Protein AF-A0A0G1AIN9-F1 (afdb_monomer)

Nearest PDB structures (foldseek):
  3n71-assembly1_A  TM=4.312E-01  e=1.230E+00  Mus musculus
  9hmf-assembly1_L  TM=3.697E-01  e=3.211E+00  Campylobacter jejuni
  8bbe-assembly1_D  TM=5.389E-01  e=8.382E+00  Homo sapiens
  6een-assembly1_A  TM=4.030E-01  e=7.969E+00  Zea mays

Mean predicted aligned error: 6.77 Å

Solvent-accessible surface area (backbone atoms only — not comparable to full-atom values): 8042 Å² total; per-residue (Å²): 110,70,68,62,52,49,48,63,68,16,27,82,60,46,79,91,82,65,72,64,91,80,55,69,85,87,62,82,75,52,76,70,51,47,53,38,48,50,50,51,50,51,40,52,74,71,48,56,57,55,66,80,58,78,56,66,73,57,45,53,54,50,41,56,51,29,51,47,41,28,68,69,74,41,68,72,38,28,69,44,24,35,53,36,11,52,41,29,42,78,71,65,40,56,67,60,12,52,53,26,40,52,49,15,54,57,30,35,76,66,20,38,43,51,44,56,53,34,61,74,68,49,47,69,60,62,77,44,57,82,48,48,78,67,72,46,58,68,76,73,78,115

pLDDT: mean 84.08, std 13.86, range [37.66, 97.69]

Radius of gyration: 15.36 Å; Cα contacts (8 Å, |Δi|>4): 137; chains: 1; bounding box: 37×26×42 Å

Structure (mmCIF, N/CA/C/O backbone):
data_AF-A0A0G1AIN9-F1
#
_entry.id   AF-A0A0G1AIN9-F1
#
loop_
_atom_site.group_PDB
_atom_site.id
_atom_site.type_symbol
_atom_site.label_atom_id
_atom_site.label_alt_id
_atom_site.label_comp_id
_atom_site.label_asym_id
_atom_site.label_entity_id
_atom_site.label_seq_id
_atom_site.pdbx_PDB_ins_code
_atom_site.Cartn_x
_atom_site.Cartn_y
_atom_site.Cartn_z
_atom_site.occupancy
_atom_site.B_iso_or_equiv
_atom_site.auth_seq_id
_atom_site.auth_comp_id
_atom_site.auth_asym_id
_atom_site.auth_atom_id
_atom_site.pdbx_PDB_model_num
ATOM 1 N N . GLU A 1 1 ? 16.529 -9.498 -1.399 1.00 59.66 1 GLU A N 1
ATOM 2 C CA . GLU A 1 1 ? 17.774 -8.840 -1.842 1.00 59.66 1 GLU A CA 1
ATOM 3 C C . GLU A 1 1 ? 17.631 -8.095 -3.164 1.00 59.66 1 GLU A C 1
ATOM 5 O O . GLU A 1 1 ? 17.769 -6.884 -3.140 1.00 59.66 1 GLU A O 1
ATOM 10 N N . LYS A 1 2 ? 17.259 -8.744 -4.280 1.00 68.62 2 LYS A N 1
ATOM 11 C CA . LYS A 1 2 ? 17.123 -8.079 -5.597 1.00 68.62 2 LYS A CA 1
ATOM 12 C C . LYS A 1 2 ? 16.183 -6.862 -5.622 1.00 68.62 2 LYS A C 1
ATOM 14 O O . LYS A 1 2 ? 16.613 -5.795 -6.030 1.00 68.62 2 LYS A O 1
ATOM 19 N N . GLN A 1 3 ? 14.962 -6.983 -5.093 1.00 71.19 3 GLN A N 1
ATOM 20 C CA . GLN A 1 3 ? 14.004 -5.865 -5.039 1.00 71.19 3 GLN A CA 1
ATOM 21 C C . GLN A 1 3 ? 14.541 -4.657 -4.254 1.00 71.19 3 GLN A C 1
ATOM 23 O O . GLN A 1 3 ? 14.403 -3.522 -4.687 1.00 71.19 3 GLN A O 1
ATOM 28 N N . ARG A 1 4 ? 15.212 -4.905 -3.121 1.00 75.88 4 ARG A N 1
ATOM 29 C CA . ARG A 1 4 ? 15.825 -3.848 -2.302 1.00 75.88 4 ARG A CA 1
ATOM 30 C C . ARG A 1 4 ? 16.955 -3.137 -3.055 1.00 75.88 4 ARG A C 1
ATOM 32 O O . ARG A 1 4 ? 17.110 -1.931 -2.914 1.00 75.88 4 ARG A O 1
ATOM 39 N N . LEU A 1 5 ? 17.741 -3.879 -3.839 1.00 78.00 5 LEU A N 1
ATOM 40 C CA . LEU A 1 5 ? 18.798 -3.312 -4.681 1.00 78.00 5 LEU A CA 1
ATOM 41 C C . LEU A 1 5 ? 18.213 -2.475 -5.826 1.00 78.00 5 LEU A C 1
ATOM 43 O O . LEU A 1 5 ? 18.705 -1.379 -6.069 1.00 78.00 5 LEU A O 1
ATOM 47 N N . ARG A 1 6 ? 17.142 -2.953 -6.474 1.00 79.12 6 ARG A N 1
ATOM 48 C CA . ARG A 1 6 ? 16.417 -2.208 -7.515 1.00 79.12 6 ARG A CA 1
ATOM 49 C C . ARG A 1 6 ? 15.851 -0.899 -6.968 1.00 79.12 6 ARG A C 1
ATOM 51 O O . ARG A 1 6 ? 16.176 0.161 -7.482 1.00 79.12 6 ARG A O 1
ATOM 58 N N . GLU A 1 7 ? 15.122 -0.958 -5.854 1.00 80.88 7 GLU A N 1
ATOM 59 C CA . GLU A 1 7 ? 14.577 0.228 -5.180 1.00 80.88 7 GLU A CA 1
ATOM 60 C C . GLU A 1 7 ? 15.668 1.249 -4.814 1.00 80.88 7 GLU A C 1
ATOM 62 O O . GLU A 1 7 ? 15.470 2.452 -4.982 1.00 80.88 7 GLU A O 1
ATOM 67 N N . ALA A 1 8 ? 16.827 0.783 -4.334 1.00 79.81 8 ALA A N 1
ATOM 68 C CA . ALA A 1 8 ? 17.953 1.656 -4.010 1.00 79.81 8 ALA A CA 1
ATOM 69 C C . ALA A 1 8 ? 18.572 2.307 -5.260 1.00 79.81 8 ALA A C 1
ATOM 71 O O . ALA A 1 8 ? 18.901 3.493 -5.228 1.00 79.81 8 ALA A O 1
ATOM 72 N N . ASN A 1 9 ? 18.711 1.558 -6.356 1.00 81.00 9 ASN A N 1
ATOM 73 C CA . ASN A 1 9 ? 19.257 2.064 -7.618 1.00 81.00 9 ASN A CA 1
ATOM 74 C C . ASN A 1 9 ? 18.304 3.061 -8.296 1.00 81.00 9 ASN A C 1
ATOM 76 O O . ASN A 1 9 ? 18.746 4.083 -8.816 1.00 81.00 9 ASN A O 1
ATOM 80 N N . GLU A 1 10 ? 17.000 2.800 -8.222 1.00 84.56 10 GLU A N 1
ATOM 81 C CA . GLU A 1 10 ? 15.940 3.599 -8.846 1.00 8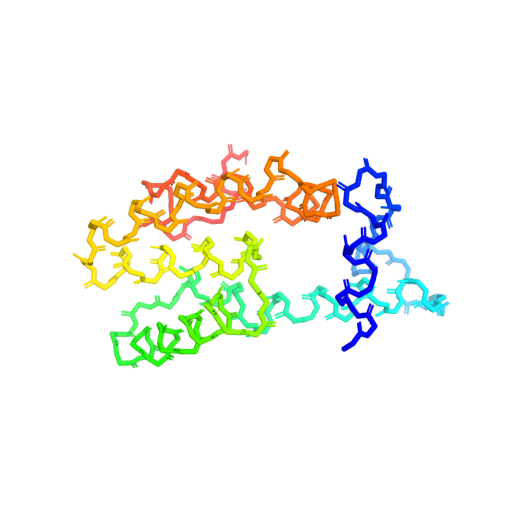4.56 10 GLU A CA 1
ATOM 82 C C . GLU A 1 10 ? 15.377 4.700 -7.933 1.00 84.56 10 GLU A C 1
ATOM 84 O O . GLU A 1 10 ? 14.338 5.310 -8.203 1.00 84.56 10 GLU A O 1
ATOM 89 N N . GLN A 1 11 ? 16.046 4.985 -6.815 1.00 80.75 11 GLN A N 1
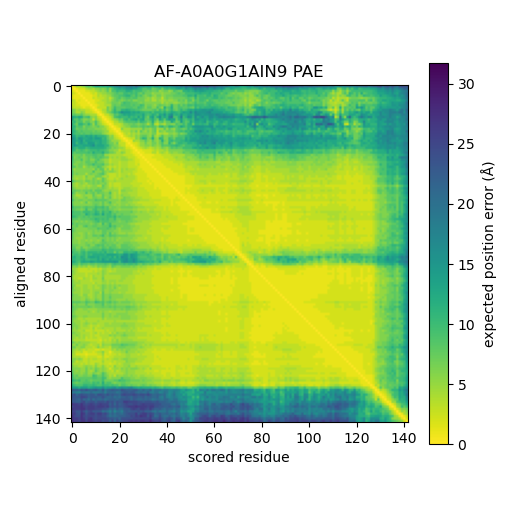ATOM 90 C CA . GLN A 1 11 ? 15.540 5.950 -5.845 1.00 80.75 11 GLN A CA 1
ATOM 91 C C . GLN A 1 11 ? 15.405 7.365 -6.439 1.00 80.75 11 GLN A C 1
ATOM 93 O O . GLN A 1 11 ? 14.472 8.088 -6.083 1.00 80.75 11 GLN A O 1
ATOM 98 N N 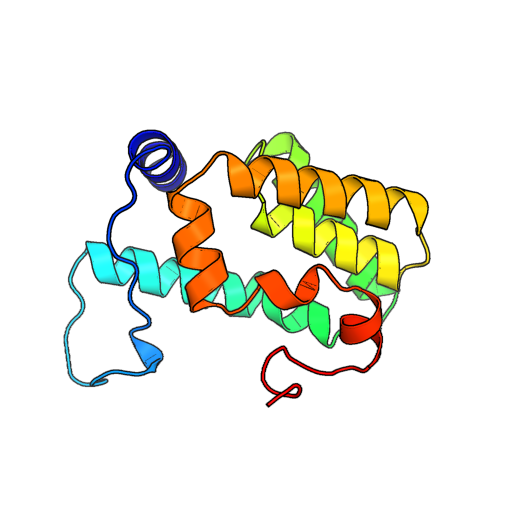. GLN A 1 12 ? 16.326 7.757 -7.328 1.00 67.38 12 GLN A N 1
ATOM 99 C CA . GLN A 1 12 ? 16.359 9.086 -7.959 1.00 67.38 12 GLN A CA 1
ATOM 100 C C . GLN A 1 12 ? 15.875 9.079 -9.412 1.00 67.38 12 GLN A C 1
ATOM 102 O O . GLN A 1 12 ? 15.196 10.018 -9.815 1.00 67.38 12 GLN A O 1
ATOM 107 N N . ASN A 1 13 ? 16.201 8.030 -10.171 1.00 72.94 13 ASN A N 1
ATOM 108 C CA . ASN A 1 13 ? 15.790 7.846 -11.560 1.00 72.94 13 ASN A CA 1
ATOM 109 C C . ASN A 1 13 ? 15.194 6.450 -11.678 1.00 72.94 13 ASN A C 1
ATOM 111 O O . ASN A 1 13 ? 15.930 5.477 -11.554 1.00 72.94 13 ASN A O 1
ATOM 115 N N . ALA A 1 14 ? 13.881 6.372 -11.843 1.00 75.88 14 ALA A N 1
ATOM 116 C CA . ALA A 1 14 ? 13.186 5.102 -11.950 1.00 75.88 14 ALA A CA 1
ATOM 117 C C . ALA A 1 14 ? 12.997 4.703 -13.407 1.00 75.88 14 ALA A C 1
ATOM 119 O O . ALA A 1 14 ? 12.804 5.569 -14.267 1.00 75.88 14 ALA A O 1
ATOM 120 N N . ASP A 1 15 ? 13.047 3.399 -13.640 1.00 75.94 15 ASP A N 1
ATOM 121 C CA . ASP A 1 15 ? 12.748 2.824 -14.941 1.00 75.94 15 ASP A CA 1
ATOM 122 C C . ASP A 1 15 ? 11.231 2.838 -15.183 1.00 75.94 15 ASP A C 1
ATOM 124 O O . ASP A 1 15 ? 10.425 3.104 -14.281 1.00 75.94 15 ASP A O 1
ATOM 128 N N . GLU A 1 16 ? 10.834 2.590 -16.430 1.00 79.00 16 GLU A N 1
ATOM 129 C CA . GLU A 1 16 ? 9.423 2.447 -16.780 1.00 79.00 16 GLU A CA 1
ATOM 130 C C . GLU A 1 16 ? 8.806 1.249 -16.038 1.00 79.00 16 GLU A C 1
ATOM 132 O O . GLU A 1 16 ? 9.477 0.258 -15.758 1.00 79.00 16 GLU A O 1
ATOM 137 N N . PHE A 1 17 ? 7.528 1.369 -15.679 1.00 74.88 17 PHE A N 1
ATOM 138 C CA . PHE A 1 17 ? 6.751 0.301 -15.056 1.00 74.88 17 PHE A CA 1
ATOM 139 C C . PHE A 1 17 ? 5.526 0.051 -15.929 1.00 74.88 17 PHE A C 1
ATOM 141 O O . PHE A 1 17 ? 4.822 1.006 -16.261 1.00 74.88 17 PHE A O 1
ATOM 148 N N . VAL A 1 18 ? 5.268 -1.198 -16.311 1.00 75.75 18 VAL A N 1
ATOM 149 C CA . VAL A 1 18 ? 4.213 -1.528 -17.288 1.00 75.75 18 VAL A CA 1
ATOM 150 C C . VAL A 1 18 ? 3.147 -2.427 -16.664 1.00 75.75 18 VAL A C 1
ATOM 152 O O . VAL A 1 18 ? 3.456 -3.427 -16.016 1.00 75.75 18 VAL A O 1
ATOM 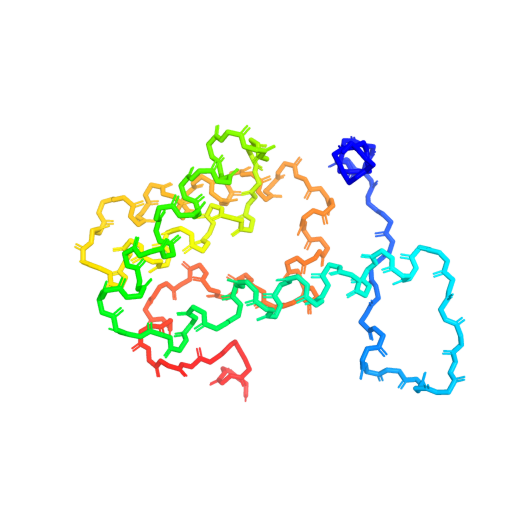155 N N . ASN A 1 19 ? 1.866 -2.098 -16.879 1.00 74.12 19 ASN A N 1
ATOM 156 C CA . ASN A 1 19 ? 0.760 -2.989 -16.524 1.00 74.12 19 ASN A CA 1
ATOM 157 C C . ASN A 1 19 ? 0.487 -3.998 -17.649 1.00 74.12 19 ASN A C 1
ATOM 159 O O . ASN A 1 19 ? -0.301 -3.741 -18.556 1.00 74.12 19 ASN A O 1
ATOM 163 N N . LEU A 1 20 ? 1.115 -5.171 -17.567 1.00 74.62 20 LEU A N 1
ATOM 164 C CA . LEU A 1 20 ? 0.975 -6.225 -18.581 1.00 74.62 20 LEU A CA 1
ATOM 165 C C . LEU A 1 20 ? -0.425 -6.857 -18.641 1.00 74.62 20 LEU A C 1
ATOM 167 O O . LEU A 1 20 ? -0.747 -7.509 -19.628 1.00 74.62 20 LEU A O 1
ATOM 171 N N . PHE A 1 21 ? -1.279 -6.663 -17.629 1.00 72.56 21 PHE A N 1
ATOM 172 C CA . PHE A 1 21 ? -2.658 -7.172 -17.666 1.00 72.56 21 PHE A CA 1
ATOM 173 C C . PHE A 1 21 ? -3.577 -6.379 -18.604 1.00 72.56 21 PHE A C 1
ATOM 175 O O . PHE A 1 21 ? -4.683 -6.831 -18.893 1.00 72.56 21 PHE A O 1
ATOM 182 N N . GLU A 1 22 ? -3.136 -5.214 -19.076 1.00 74.12 22 GLU A N 1
ATOM 183 C CA . GLU A 1 22 ? -3.872 -4.372 -20.026 1.00 74.12 22 GLU A CA 1
ATOM 184 C C . GLU A 1 22 ? -3.378 -4.539 -21.480 1.00 74.12 22 GLU A C 1
ATOM 186 O O . GLU A 1 22 ? -3.929 -3.916 -22.388 1.00 74.12 22 GLU A O 1
ATOM 191 N N . GLY A 1 23 ? -2.352 -5.371 -21.704 1.00 71.31 23 GLY A N 1
ATOM 192 C CA . GLY A 1 23 ? -1.702 -5.595 -23.000 1.00 71.31 23 GLY A CA 1
ATOM 193 C C . GLY A 1 23 ? -2.136 -6.872 -23.732 1.00 71.31 23 GLY A C 1
ATOM 194 O O . GLY A 1 23 ? -3.183 -7.456 -23.452 1.00 71.31 23 GLY A O 1
ATOM 195 N N . ASP A 1 24 ? -1.318 -7.300 -24.697 1.00 77.88 24 ASP A N 1
ATOM 196 C CA . ASP A 1 24 ? -1.497 -8.573 -25.402 1.00 77.88 24 ASP A CA 1
ATOM 197 C C . ASP A 1 24 ? -1.107 -9.745 -24.489 1.00 77.88 24 ASP A C 1
ATOM 199 O O . ASP A 1 24 ? 0.037 -9.856 -24.053 1.00 77.88 24 ASP A O 1
ATOM 203 N N . LEU A 1 25 ? -2.068 -10.620 -24.191 1.00 80.12 25 LEU A N 1
ATOM 204 C CA . LEU A 1 25 ? -1.869 -11.760 -23.293 1.00 80.12 25 LEU A CA 1
ATOM 205 C C . LEU A 1 25 ? -1.093 -12.914 -23.944 1.00 80.12 25 LEU A C 1
ATOM 207 O O . LEU A 1 25 ? -0.687 -13.835 -23.231 1.00 80.12 25 LEU A O 1
ATOM 211 N N . ASP A 1 26 ? -0.906 -12.880 -25.266 1.00 84.31 26 ASP A N 1
ATOM 212 C CA . ASP A 1 26 ? -0.107 -13.864 -26.000 1.00 84.31 26 ASP A CA 1
ATOM 213 C C . ASP A 1 26 ? 1.386 -13.480 -26.065 1.00 84.31 26 ASP A C 1
ATOM 215 O O . ASP A 1 26 ? 2.211 -14.292 -26.501 1.00 84.31 26 ASP A O 1
ATOM 219 N N . ASP A 1 27 ? 1.752 -12.272 -25.619 1.00 83.56 27 ASP A N 1
ATOM 220 C CA . ASP A 1 27 ? 3.139 -11.812 -25.605 1.00 83.56 27 ASP A CA 1
ATOM 221 C C . ASP A 1 27 ? 3.936 -12.429 -24.444 1.00 83.56 27 ASP A C 1
ATOM 223 O O . ASP A 1 27 ? 3.415 -12.688 -23.354 1.00 83.56 27 ASP A O 1
ATOM 227 N N . VAL A 1 28 ? 5.223 -12.696 -24.675 1.00 85.25 28 VAL A N 1
ATOM 228 C CA . VAL A 1 28 ? 6.106 -13.318 -23.677 1.00 85.25 28 VAL A CA 1
ATOM 229 C C . VAL A 1 28 ? 6.898 -12.222 -22.962 1.00 85.25 28 VAL A C 1
ATOM 231 O O . VAL A 1 28 ? 7.781 -11.633 -23.586 1.00 85.25 28 VAL A O 1
ATOM 234 N N . PRO A 1 29 ? 6.669 -11.990 -21.653 1.00 84.25 29 PRO A N 1
ATOM 235 C CA . PRO A 1 29 ? 7.319 -10.898 -20.941 1.00 84.25 29 PRO A CA 1
ATOM 236 C C . PRO A 1 29 ? 8.841 -11.035 -20.895 1.00 84.25 29 PRO A C 1
ATOM 238 O O . PRO A 1 29 ? 9.398 -12.122 -20.685 1.00 84.25 29 PRO A O 1
ATOM 241 N N . THR A 1 30 ? 9.521 -9.902 -21.004 1.00 87.56 30 THR A N 1
ATOM 242 C CA . THR A 1 30 ? 10.936 -9.757 -20.666 1.00 87.56 30 THR A CA 1
ATOM 243 C C . THR A 1 30 ? 11.167 -9.927 -19.159 1.00 87.56 30 THR A C 1
ATOM 245 O O . THR A 1 30 ? 10.243 -9.946 -18.347 1.00 87.56 30 THR A O 1
ATOM 248 N N . ASN A 1 31 ? 12.432 -10.045 -18.738 1.00 84.31 31 ASN A N 1
ATOM 249 C CA . ASN A 1 31 ? 12.752 -10.178 -17.311 1.00 84.31 31 ASN A CA 1
ATOM 250 C C . ASN A 1 31 ? 12.338 -8.950 -16.483 1.00 84.31 31 ASN A C 1
ATOM 252 O O . ASN A 1 31 ? 11.949 -9.115 -15.332 1.00 84.31 31 ASN A O 1
ATOM 256 N N . GLU A 1 32 ? 12.440 -7.747 -17.048 1.00 81.06 32 GLU A N 1
ATOM 257 C CA . GLU A 1 32 ? 12.056 -6.496 -16.379 1.00 81.06 32 GLU A CA 1
ATOM 258 C C . GLU A 1 32 ? 10.535 -6.439 -16.192 1.00 81.06 32 GLU A C 1
ATOM 260 O O . GLU A 1 32 ? 10.042 -6.212 -15.087 1.00 81.06 32 GLU A O 1
ATOM 265 N N . GLU A 1 33 ? 9.793 -6.804 -17.236 1.00 83.25 33 G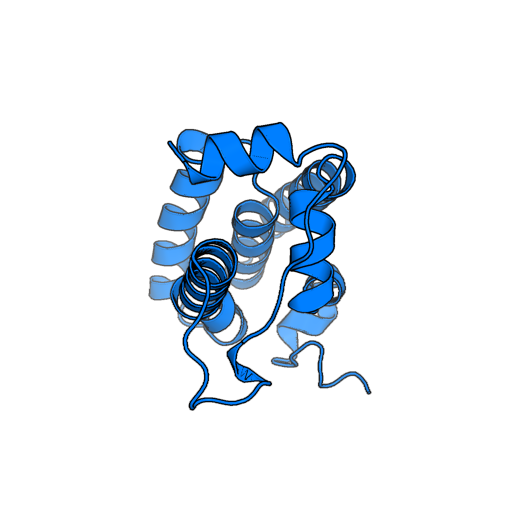LU A N 1
ATOM 266 C CA . GLU A 1 33 ? 8.336 -6.929 -17.217 1.00 83.25 33 GLU A CA 1
ATOM 267 C C . GLU A 1 33 ? 7.849 -8.021 -16.248 1.00 83.25 33 GLU A C 1
ATOM 269 O O . GLU A 1 33 ? 6.845 -7.839 -15.561 1.00 83.25 33 GLU A O 1
ATOM 274 N N . LEU A 1 34 ? 8.573 -9.139 -16.104 1.00 85.94 34 LEU A N 1
ATOM 275 C CA . LEU A 1 34 ? 8.251 -10.163 -15.099 1.00 85.94 34 LEU A CA 1
ATOM 276 C C . LEU A 1 34 ? 8.355 -9.638 -13.663 1.00 85.94 34 LEU A C 1
ATOM 278 O O . LEU A 1 34 ? 7.580 -10.061 -12.802 1.00 85.94 34 LEU A O 1
ATOM 282 N N . GLU A 1 35 ? 9.305 -8.746 -13.378 1.00 82.69 35 GLU A N 1
ATOM 283 C CA . GLU A 1 35 ? 9.394 -8.119 -12.057 1.00 82.69 35 GLU A CA 1
ATOM 284 C C . GLU A 1 35 ? 8.206 -7.192 -11.799 1.00 82.69 35 GLU A C 1
ATOM 286 O O . GLU A 1 35 ? 7.677 -7.157 -10.682 1.00 82.69 35 GLU A O 1
ATOM 291 N N . ASP A 1 36 ? 7.753 -6.489 -12.832 1.00 85.50 36 ASP A N 1
ATOM 292 C CA . ASP A 1 36 ? 6.598 -5.610 -12.734 1.00 85.50 36 ASP A CA 1
ATOM 293 C C . ASP A 1 36 ? 5.300 -6.405 -12.563 1.00 85.50 36 ASP A C 1
ATOM 295 O O . ASP A 1 36 ? 4.509 -6.118 -11.661 1.00 85.50 36 ASP A O 1
ATOM 299 N N . LEU A 1 37 ? 5.137 -7.491 -13.322 1.00 86.19 37 LEU A N 1
ATOM 300 C CA . LEU A 1 37 ? 4.045 -8.451 -13.167 1.00 86.19 37 LEU A CA 1
ATOM 301 C C . LEU A 1 37 ? 4.010 -9.049 -11.759 1.00 86.19 37 LEU A C 1
ATOM 303 O O . LEU A 1 37 ? 2.949 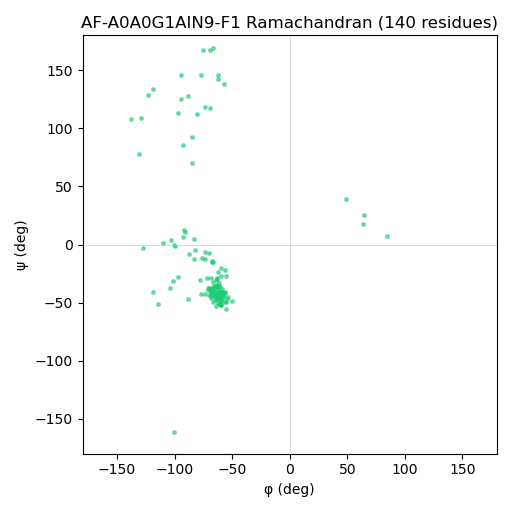-9.145 -11.138 1.00 86.19 37 LEU A O 1
ATOM 307 N N . TRP A 1 38 ? 5.174 -9.444 -11.239 1.00 87.25 38 TRP A N 1
ATOM 308 C CA . TRP A 1 38 ? 5.284 -9.967 -9.882 1.00 87.25 38 TRP A CA 1
ATOM 309 C C . TRP A 1 38 ? 4.829 -8.932 -8.850 1.00 87.25 38 TRP A C 1
ATOM 311 O O . TRP A 1 38 ? 4.081 -9.277 -7.934 1.00 87.25 38 TRP A O 1
ATOM 321 N N . PHE A 1 39 ? 5.217 -7.665 -9.020 1.00 88.12 39 PHE A N 1
ATOM 322 C CA . PHE A 1 39 ? 4.775 -6.582 -8.145 1.00 88.12 39 PHE A CA 1
ATOM 323 C C . PHE A 1 39 ? 3.260 -6.351 -8.224 1.00 88.12 39 PHE A C 1
ATOM 325 O O . PHE A 1 39 ? 2.624 -6.183 -7.185 1.00 88.12 39 PHE A O 1
ATOM 332 N N . LEU A 1 40 ? 2.668 -6.372 -9.421 1.00 88.62 40 LEU A N 1
ATOM 333 C CA . LEU A 1 40 ? 1.217 -6.224 -9.599 1.00 88.62 40 LEU A CA 1
ATOM 334 C C . LEU A 1 40 ? 0.456 -7.333 -8.871 1.00 88.62 40 LEU A C 1
ATOM 336 O O . LEU A 1 40 ? -0.465 -7.056 -8.104 1.00 88.62 40 LEU A O 1
ATOM 340 N N . ILE A 1 41 ? 0.881 -8.585 -9.045 1.00 88.06 41 ILE A N 1
ATOM 341 C CA . ILE A 1 41 ? 0.275 -9.723 -8.349 1.00 88.06 41 ILE A CA 1
ATOM 342 C C . ILE A 1 41 ? 0.448 -9.602 -6.833 1.00 88.06 41 ILE A C 1
ATOM 344 O O . ILE A 1 41 ? -0.509 -9.844 -6.094 1.00 88.06 41 ILE A O 1
ATOM 348 N N . ASP A 1 42 ? 1.627 -9.204 -6.352 1.00 89.31 42 ASP A N 1
ATOM 349 C CA . ASP A 1 42 ? 1.858 -8.977 -4.923 1.00 89.31 42 ASP A CA 1
ATOM 350 C C . ASP A 1 42 ? 0.920 -7.894 -4.368 1.00 89.31 42 ASP A C 1
ATOM 352 O O . ASP A 1 42 ? 0.265 -8.109 -3.342 1.00 89.31 42 ASP A O 1
ATOM 356 N N . TYR A 1 43 ? 0.769 -6.777 -5.087 1.00 91.31 43 TYR A N 1
ATOM 357 C CA . TYR A 1 43 ? -0.175 -5.712 -4.758 1.00 91.31 43 TYR A CA 1
ATOM 358 C C . TYR A 1 43 ? -1.613 -6.239 -4.636 1.00 91.31 43 TYR A C 1
ATOM 360 O O . TYR A 1 43 ? -2.243 -6.079 -3.584 1.00 91.31 43 TYR A O 1
ATOM 368 N N . MET A 1 44 ? -2.120 -6.910 -5.670 1.00 88.06 44 MET A N 1
ATOM 369 C CA . MET A 1 44 ? -3.501 -7.408 -5.709 1.00 88.06 44 MET A CA 1
ATOM 370 C C . MET A 1 44 ? -3.764 -8.417 -4.582 1.00 88.06 44 MET A C 1
ATOM 372 O O . MET A 1 44 ? -4.748 -8.335 -3.841 1.00 88.06 44 MET A O 1
ATOM 376 N N . VAL A 1 45 ? -2.841 -9.364 -4.394 1.00 88.00 45 VAL A N 1
ATOM 377 C CA . VAL A 1 45 ? -3.001 -10.445 -3.416 1.00 88.00 45 VAL A CA 1
ATOM 378 C C . VAL A 1 45 ? -2.892 -9.932 -1.984 1.00 88.00 45 VAL A C 1
ATOM 380 O O . VAL A 1 45 ? -3.625 -10.416 -1.113 1.00 88.00 45 VAL A O 1
ATOM 383 N N . ASN A 1 46 ? -1.991 -8.989 -1.700 1.00 89.25 46 ASN A N 1
ATOM 384 C CA . ASN A 1 46 ? -1.669 -8.599 -0.325 1.00 89.25 46 ASN A CA 1
ATOM 385 C C . ASN A 1 46 ? -2.326 -7.295 0.125 1.00 89.25 46 ASN A C 1
ATOM 387 O O . ASN A 1 46 ? -2.679 -7.191 1.304 1.00 89.25 46 ASN A O 1
ATOM 391 N N . TYR A 1 47 ? -2.541 -6.349 -0.783 1.00 93.19 47 TYR A N 1
ATOM 392 C CA . TYR A 1 47 ? -2.915 -4.979 -0.445 1.00 93.19 47 TYR A CA 1
ATOM 393 C C . TYR A 1 47 ? -4.319 -4.623 -0.922 1.00 93.19 47 TYR A C 1
ATOM 395 O O . TYR A 1 47 ? -5.133 -4.203 -0.104 1.00 93.19 47 TYR A O 1
ATOM 403 N N . GLU A 1 48 ? -4.650 -4.853 -2.191 1.00 91.12 48 GLU A N 1
ATOM 404 C CA . GLU A 1 48 ? -5.929 -4.427 -2.785 1.00 91.12 48 GLU A CA 1
ATOM 405 C C . GLU A 1 48 ? -7.151 -4.907 -1.981 1.00 91.12 48 GLU A C 1
ATOM 407 O O . GLU A 1 48 ? -8.026 -4.119 -1.618 1.00 91.12 48 GLU A O 1
ATOM 412 N N . LYS A 1 49 ? -7.153 -6.181 -1.568 1.00 90.38 49 LYS A N 1
ATOM 413 C CA . LYS A 1 49 ? -8.231 -6.781 -0.759 1.00 90.38 49 LYS A CA 1
ATOM 414 C C . LYS A 1 49 ? -8.527 -6.057 0.562 1.00 90.38 49 LYS A C 1
ATOM 416 O O . LYS A 1 49 ? -9.605 -6.236 1.126 1.00 90.38 49 LYS A O 1
ATOM 421 N N . ILE A 1 50 ? -7.576 -5.285 1.095 1.00 93.19 50 ILE A N 1
ATOM 422 C CA . ILE A 1 50 ? -7.737 -4.533 2.350 1.00 93.19 50 ILE A CA 1
ATOM 423 C C . ILE A 1 50 ? -8.788 -3.436 2.184 1.00 93.19 50 ILE A C 1
ATOM 425 O O . ILE A 1 50 ? -9.508 -3.129 3.137 1.00 93.19 50 ILE A O 1
ATOM 429 N N . LEU A 1 51 ? -8.905 -2.862 0.985 1.00 91.19 51 LEU A N 1
ATOM 430 C CA . LEU A 1 51 ? -9.845 -1.777 0.706 1.00 91.19 51 LEU A CA 1
ATOM 431 C C . LEU A 1 51 ? -11.290 -2.211 0.999 1.00 91.19 51 LEU A C 1
ATOM 433 O O . LEU A 1 51 ? -12.050 -1.460 1.611 1.00 91.19 51 LEU A O 1
ATOM 437 N N . THR A 1 52 ? -11.624 -3.461 0.679 1.00 90.19 52 THR A N 1
ATOM 438 C CA . THR A 1 52 ? -12.960 -4.051 0.855 1.00 90.19 52 THR A CA 1
ATOM 439 C C . THR A 1 52 ? -13.108 -4.942 2.095 1.00 90.19 52 THR A C 1
ATOM 441 O O . THR A 1 52 ? -14.173 -5.512 2.307 1.00 90.19 52 THR A O 1
ATOM 444 N N . GLU A 1 53 ? -12.060 -5.131 2.903 1.00 93.25 53 GLU A N 1
ATOM 445 C CA . GLU A 1 53 ? -12.134 -5.950 4.122 1.00 93.25 53 GL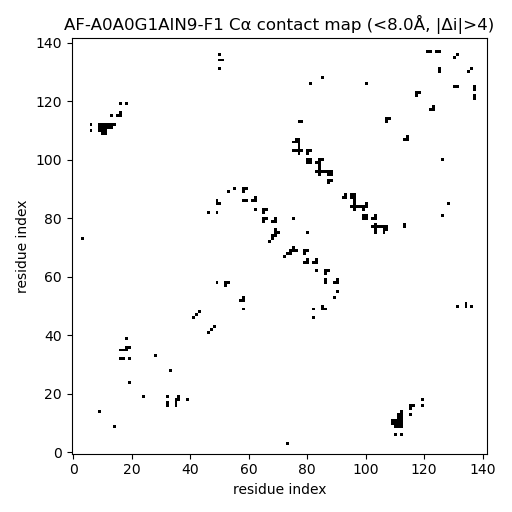U A CA 1
ATOM 446 C C . GLU A 1 53 ? -12.577 -5.099 5.316 1.00 93.25 53 GLU A C 1
ATOM 448 O O . GLU A 1 53 ? -11.967 -4.071 5.609 1.00 93.25 53 GLU A O 1
ATOM 453 N N . ASP A 1 54 ? -13.603 -5.555 6.033 1.00 93.19 54 ASP A N 1
ATOM 454 C CA . ASP A 1 54 ? -14.160 -4.875 7.211 1.00 93.19 54 ASP A CA 1
ATOM 455 C C . ASP A 1 54 ? -14.254 -5.803 8.434 1.00 93.19 54 ASP A C 1
ATOM 457 O O . ASP A 1 54 ? -14.620 -5.369 9.528 1.00 93.19 54 ASP A O 1
ATOM 461 N N . ASN A 1 55 ? -13.904 -7.089 8.302 1.00 96.00 55 ASN A N 1
ATOM 462 C CA . ASN A 1 55 ? -13.902 -8.020 9.423 1.00 96.00 55 ASN A CA 1
ATOM 463 C C . ASN A 1 55 ? -12.779 -7.664 10.419 1.00 96.00 55 ASN A C 1
ATOM 465 O O . ASN A 1 55 ? -11.596 -7.822 10.088 1.00 96.00 55 ASN A O 1
ATOM 469 N N . PRO A 1 56 ? -13.095 -7.303 11.678 1.00 95.25 56 PRO A N 1
ATOM 470 C CA . PRO A 1 56 ? -12.086 -6.822 12.624 1.00 95.25 56 PRO A CA 1
ATOM 471 C C . PRO A 1 56 ? -10.988 -7.844 12.945 1.00 95.25 56 PRO A C 1
ATOM 473 O O . PRO A 1 56 ? -9.833 -7.475 13.154 1.00 95.25 56 PRO A O 1
ATOM 476 N N . LEU A 1 57 ? -11.308 -9.146 12.964 1.00 97.31 57 LEU A N 1
ATOM 477 C CA . LEU A 1 57 ? -10.318 -10.193 13.240 1.00 97.31 57 LEU A CA 1
ATOM 478 C C . LEU A 1 57 ? -9.324 -10.351 12.087 1.00 97.31 57 LEU A C 1
ATOM 480 O O . LEU A 1 57 ? -8.140 -10.594 12.330 1.00 97.31 57 LEU A O 1
ATOM 484 N N . ARG A 1 58 ? -9.783 -10.222 10.839 1.00 96.94 58 ARG A N 1
ATOM 485 C CA . ARG A 1 58 ? -8.908 -10.274 9.659 1.00 96.94 58 ARG A CA 1
ATOM 486 C C . ARG A 1 58 ? -8.086 -9.001 9.523 1.00 96.94 58 ARG A C 1
ATOM 488 O O . ARG A 1 58 ? -6.875 -9.108 9.341 1.00 96.94 58 ARG A O 1
ATOM 495 N N . LEU A 1 59 ? -8.699 -7.837 9.735 1.00 97.19 59 LEU A N 1
ATOM 496 C CA . LEU A 1 59 ? -7.996 -6.555 9.786 1.00 97.19 59 LEU A CA 1
ATOM 497 C C . LEU A 1 59 ? -6.888 -6.564 10.839 1.00 97.19 59 LEU A C 1
ATOM 499 O O . LEU A 1 59 ? -5.772 -6.150 10.554 1.00 97.19 59 LEU A O 1
ATOM 503 N N . LYS A 1 60 ? -7.130 -7.136 12.021 1.00 97.69 60 LYS A N 1
ATOM 504 C CA . LYS A 1 60 ? -6.093 -7.272 13.052 1.00 97.69 60 LYS A CA 1
ATOM 505 C C . LYS A 1 60 ? -4.932 -8.179 12.624 1.00 97.69 60 LYS A C 1
ATOM 507 O O . LYS A 1 60 ? -3.779 -7.898 12.941 1.00 97.69 60 LYS A O 1
ATOM 512 N N . LYS A 1 61 ? -5.197 -9.251 11.869 1.00 96.69 61 LYS A N 1
ATOM 513 C CA . LYS A 1 61 ? -4.127 -10.083 11.284 1.00 96.69 61 LYS A CA 1
ATOM 514 C C . LYS A 1 61 ? -3.319 -9.307 10.241 1.00 96.69 61 LYS A C 1
ATOM 516 O O . LYS A 1 61 ? -2.092 -9.366 10.266 1.00 96.69 61 LYS A O 1
ATOM 521 N N . MET A 1 62 ? -3.997 -8.560 9.370 1.00 96.50 62 MET A N 1
ATOM 522 C CA . MET A 1 62 ? -3.360 -7.686 8.379 1.00 96.50 62 MET A CA 1
ATOM 523 C C . MET A 1 62 ? -2.526 -6.591 9.053 1.00 96.50 62 MET A C 1
ATOM 525 O O . MET A 1 62 ? -1.401 -6.352 8.635 1.00 96.50 62 MET A O 1
ATOM 529 N N . GLN A 1 63 ? -3.022 -5.996 10.142 1.00 97.12 63 GLN A N 1
ATOM 530 C CA . GLN A 1 63 ? -2.306 -5.007 10.950 1.00 97.12 63 GLN A CA 1
ATOM 531 C C . GLN A 1 63 ? -0.967 -5.563 11.447 1.00 97.12 63 GLN A C 1
ATOM 533 O O . GLN A 1 63 ? 0.064 -4.917 11.274 1.00 97.12 63 GLN A O 1
ATOM 538 N N . TYR A 1 64 ? -0.958 -6.766 12.037 1.00 95.06 64 TYR A N 1
ATOM 539 C CA . TYR A 1 64 ? 0.281 -7.387 12.515 1.00 95.06 64 TYR A CA 1
ATOM 540 C C . TYR A 1 64 ? 1.271 -7.642 11.382 1.00 95.06 64 TYR A C 1
ATOM 542 O O . TYR A 1 64 ? 2.446 -7.309 11.519 1.00 95.06 64 TYR A O 1
ATOM 550 N N . PHE A 1 65 ? 0.790 -8.182 10.263 1.00 93.50 65 PHE A N 1
ATOM 551 C CA . PHE A 1 65 ? 1.618 -8.424 9.087 1.00 93.50 65 PHE A CA 1
ATOM 552 C C . PHE A 1 65 ? 2.218 -7.123 8.532 1.00 93.50 65 PHE A C 1
ATOM 554 O O . PHE A 1 65 ? 3.430 -7.018 8.375 1.00 93.50 65 PHE A O 1
ATOM 561 N N . LEU A 1 66 ? 1.398 -6.098 8.301 1.00 94.81 66 LEU A N 1
ATOM 562 C CA . LEU A 1 66 ? 1.848 -4.830 7.726 1.00 94.81 66 LEU A CA 1
ATOM 563 C C . LEU A 1 66 ? 2.783 -4.066 8.657 1.00 94.81 66 LEU A C 1
ATOM 565 O O . LEU A 1 66 ? 3.747 -3.460 8.190 1.00 94.81 66 LEU A O 1
ATOM 569 N N . ARG A 1 67 ? 2.549 -4.118 9.972 1.00 93.62 67 ARG A N 1
ATOM 570 C CA . ARG A 1 67 ? 3.460 -3.528 10.958 1.00 93.62 67 ARG A CA 1
ATOM 571 C C . ARG A 1 67 ? 4.824 -4.202 10.901 1.00 93.62 67 ARG A C 1
ATOM 573 O O . ARG A 1 67 ? 5.83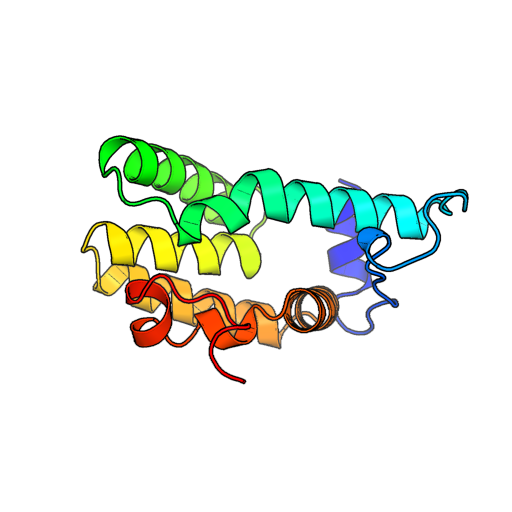8 -3.516 10.933 1.00 93.62 67 ARG A O 1
ATOM 580 N N . ASP A 1 68 ? 4.857 -5.519 10.760 1.00 89.75 68 ASP A N 1
ATOM 581 C CA . ASP A 1 68 ? 6.093 -6.283 10.626 1.00 89.75 68 ASP A CA 1
ATOM 582 C C . ASP A 1 68 ? 6.860 -5.943 9.337 1.00 89.75 68 ASP A C 1
ATOM 584 O O . ASP A 1 68 ? 8.053 -5.625 9.370 1.00 89.75 68 ASP A O 1
ATOM 588 N N . VAL A 1 69 ? 6.151 -5.915 8.207 1.00 87.19 69 VAL A N 1
ATOM 589 C CA . VAL A 1 69 ? 6.719 -5.587 6.893 1.00 87.19 69 VAL A CA 1
ATOM 590 C C . VAL A 1 69 ? 7.275 -4.161 6.863 1.00 87.19 69 VAL A C 1
ATOM 592 O O . VAL A 1 69 ? 8.434 -3.959 6.494 1.00 87.19 69 VAL A O 1
ATOM 595 N N . SER A 1 70 ? 6.483 -3.181 7.302 1.00 85.44 70 SER A N 1
ATOM 596 C CA . SER A 1 70 ? 6.838 -1.755 7.239 1.00 85.44 70 SER A CA 1
ATOM 597 C C . SER A 1 70 ? 7.934 -1.340 8.224 1.00 85.44 70 SER A C 1
ATOM 599 O O . SER A 1 70 ? 8.686 -0.411 7.935 1.00 85.44 70 SER A O 1
ATOM 601 N N . THR A 1 71 ? 8.059 -2.016 9.372 1.00 81.56 71 THR A N 1
ATOM 602 C CA . THR A 1 71 ? 9.049 -1.645 10.401 1.00 81.56 71 THR A CA 1
ATOM 603 C C . THR A 1 71 ? 10.337 -2.459 10.339 1.00 81.56 71 THR A C 1
ATOM 605 O O . THR A 1 71 ? 11.382 -1.946 10.735 1.00 81.56 71 THR A O 1
ATOM 608 N N . ARG A 1 72 ? 10.300 -3.705 9.844 1.00 76.81 72 ARG A N 1
ATOM 609 C CA . ARG A 1 72 ? 11.462 -4.609 9.885 1.00 76.81 72 ARG A CA 1
ATOM 610 C C . ARG A 1 72 ? 11.964 -5.054 8.516 1.00 76.81 72 ARG A C 1
ATOM 612 O O . ARG A 1 72 ? 13.174 -5.157 8.330 1.00 76.81 72 ARG A O 1
ATOM 619 N N . MET A 1 73 ? 11.076 -5.372 7.575 1.00 75.19 73 MET A N 1
ATOM 620 C CA . MET A 1 73 ? 11.477 -6.047 6.329 1.00 75.19 73 MET A CA 1
ATOM 621 C C . MET A 1 73 ? 11.868 -5.061 5.225 1.00 75.19 73 MET A C 1
ATOM 623 O O . MET A 1 73 ? 12.922 -5.207 4.593 1.00 75.19 73 MET A O 1
ATOM 627 N N . THR A 1 74 ? 11.035 -4.041 5.026 1.00 75.12 74 THR A N 1
ATOM 628 C CA . THR A 1 74 ? 11.206 -2.997 4.011 1.00 75.12 74 THR A CA 1
ATOM 629 C C . THR A 1 74 ? 11.035 -1.636 4.676 1.00 75.12 74 THR A C 1
ATOM 631 O O . THR A 1 74 ? 9.970 -1.020 4.610 1.00 75.12 74 THR A O 1
ATOM 634 N N . MET A 1 75 ? 12.077 -1.197 5.386 1.00 75.62 75 MET A N 1
ATOM 635 C CA . MET A 1 75 ? 12.079 0.119 6.027 1.00 75.62 75 MET A CA 1
ATOM 636 C C . MET A 1 75 ? 11.831 1.210 4.981 1.00 75.62 75 MET A C 1
ATOM 638 O O . MET A 1 75 ? 12.417 1.169 3.904 1.00 75.62 75 MET A O 1
ATOM 642 N N . ASN A 1 76 ? 11.005 2.199 5.325 1.00 86.50 76 ASN A N 1
ATOM 643 C CA . ASN A 1 76 ? 10.635 3.319 4.452 1.00 86.50 76 ASN A CA 1
ATOM 644 C C . ASN A 1 76 ? 9.841 2.936 3.185 1.00 86.50 76 ASN A C 1
ATOM 646 O O . ASN A 1 76 ? 9.863 3.683 2.213 1.00 86.50 76 ASN A O 1
ATOM 650 N N . ASN A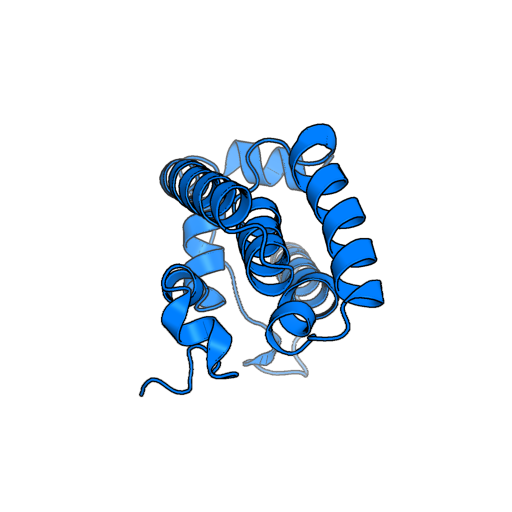 1 77 ? 9.120 1.811 3.190 1.00 91.19 77 ASN A N 1
ATOM 651 C CA . ASN A 1 77 ? 8.248 1.413 2.082 1.00 91.19 77 ASN A CA 1
ATOM 652 C C . ASN A 1 77 ? 6.892 2.155 2.148 1.00 91.19 77 ASN A C 1
ATOM 654 O O . ASN A 1 77 ? 6.097 1.876 3.051 1.00 91.19 77 ASN A O 1
ATOM 658 N N . PRO A 1 78 ? 6.578 3.064 1.203 1.00 94.94 78 PRO A N 1
ATOM 659 C CA . PRO A 1 78 ? 5.331 3.822 1.228 1.00 94.94 78 PRO A CA 1
ATOM 660 C C . PRO A 1 78 ? 4.091 2.942 1.040 1.00 94.94 78 PRO A C 1
ATOM 662 O O . PRO A 1 78 ? 3.084 3.193 1.689 1.00 94.94 78 PRO A O 1
ATOM 665 N N . LEU A 1 79 ? 4.137 1.883 0.226 1.00 94.69 79 LEU A N 1
ATOM 666 C CA . LEU A 1 79 ? 2.975 1.016 0.004 1.00 94.69 79 LEU A CA 1
ATOM 667 C C . LEU A 1 79 ? 2.556 0.303 1.296 1.00 94.69 79 LEU A C 1
ATOM 669 O O . LEU A 1 79 ? 1.410 0.412 1.734 1.00 94.69 79 LEU A O 1
ATOM 673 N N . ALA A 1 80 ? 3.499 -0.381 1.947 1.00 95.00 80 ALA A N 1
ATOM 674 C CA . ALA A 1 80 ? 3.219 -1.091 3.193 1.00 95.00 80 ALA A CA 1
ATOM 675 C C . ALA A 1 80 ? 2.764 -0.138 4.305 1.00 95.00 80 ALA A C 1
ATOM 677 O O . ALA A 1 80 ? 1.832 -0.449 5.051 1.00 95.00 80 ALA A O 1
ATOM 678 N N . THR A 1 81 ? 3.385 1.039 4.393 1.00 95.69 81 THR A N 1
ATOM 679 C CA . THR A 1 81 ? 3.027 2.053 5.385 1.00 95.69 81 THR A CA 1
ATOM 680 C C . THR A 1 81 ? 1.656 2.689 5.107 1.00 95.69 81 THR A C 1
ATOM 682 O O . THR A 1 81 ? 0.895 2.889 6.055 1.00 95.69 81 THR A O 1
ATOM 685 N N . LEU A 1 82 ? 1.283 2.951 3.847 1.00 95.88 82 LEU A N 1
ATOM 686 C CA . LEU A 1 82 ? -0.054 3.448 3.485 1.00 95.88 82 LEU A CA 1
ATOM 687 C C . LEU A 1 82 ? -1.138 2.462 3.916 1.00 95.88 82 LEU A C 1
ATOM 689 O O . LEU A 1 82 ? -2.081 2.835 4.615 1.00 95.88 82 LEU A O 1
ATOM 693 N N . PHE A 1 83 ? -0.993 1.196 3.528 1.00 95.75 83 PHE A N 1
ATOM 694 C CA . PHE A 1 83 ? -1.997 0.183 3.833 1.00 95.75 83 PHE A CA 1
ATOM 695 C C . PHE A 1 83 ? -2.072 -0.136 5.326 1.00 95.75 83 PHE A C 1
ATOM 697 O O . PHE A 1 83 ? -3.161 -0.424 5.823 1.00 95.75 83 PHE A O 1
ATOM 704 N N . LEU A 1 84 ? -0.971 0.001 6.077 1.00 96.19 84 LEU A N 1
ATOM 705 C CA . LEU A 1 84 ? -1.040 -0.015 7.538 1.00 96.19 84 LEU A CA 1
ATOM 706 C C . LEU A 1 84 ? -1.928 1.127 8.051 1.00 96.19 84 LEU A C 1
ATOM 708 O O . LEU A 1 84 ? -2.811 0.877 8.863 1.00 96.19 84 LEU A O 1
ATOM 712 N N . GLY A 1 85 ? -1.760 2.349 7.537 1.00 95.44 85 GLY A N 1
ATOM 713 C CA . GLY A 1 85 ? -2.613 3.490 7.886 1.00 95.44 85 GLY A CA 1
ATOM 714 C C . GLY A 1 85 ? -4.102 3.246 7.610 1.00 95.44 85 GLY A C 1
ATOM 715 O O . GLY A 1 85 ? -4.938 3.543 8.462 1.00 95.44 85 GLY A O 1
ATOM 716 N N . ILE A 1 86 ? -4.434 2.632 6.471 1.00 95.38 86 ILE A N 1
ATOM 717 C CA . ILE A 1 86 ? -5.814 2.251 6.120 1.00 95.38 86 ILE A CA 1
ATOM 718 C C . ILE A 1 86 ? -6.377 1.230 7.119 1.00 95.38 86 ILE A C 1
ATOM 720 O O . ILE A 1 86 ? -7.494 1.402 7.609 1.00 95.38 86 ILE A O 1
ATOM 724 N N . VAL A 1 87 ? -5.607 0.191 7.458 1.00 96.31 87 VAL A N 1
ATOM 725 C CA . VAL A 1 87 ? -6.027 -0.829 8.433 1.00 96.31 87 VAL A CA 1
ATOM 726 C C . VAL A 1 87 ? -6.226 -0.228 9.824 1.00 96.31 87 VAL A C 1
ATOM 728 O O . VAL A 1 87 ? -7.237 -0.515 10.463 1.00 96.31 87 VAL A O 1
ATOM 731 N N . GLU A 1 88 ? -5.305 0.621 10.288 1.00 96.50 88 GLU A N 1
ATOM 732 C CA . GLU A 1 88 ? -5.446 1.329 11.569 1.00 96.50 88 GLU A CA 1
ATOM 733 C C . GLU A 1 88 ? -6.725 2.178 11.581 1.00 96.50 88 GLU A C 1
ATOM 735 O O . GLU A 1 88 ? -7.487 2.144 12.547 1.00 96.50 88 GLU A O 1
ATOM 740 N N . SER A 1 89 ? -7.024 2.857 10.470 1.00 94.62 89 SER A N 1
ATOM 741 C CA . SER A 1 89 ? -8.241 3.656 10.319 1.00 94.62 89 SER A CA 1
ATOM 742 C C . SER A 1 89 ? -9.504 2.794 10.409 1.00 94.62 89 SER A C 1
ATOM 744 O O . SER A 1 89 ? -10.405 3.105 11.189 1.00 94.62 89 SER A O 1
ATOM 746 N N . LYS A 1 90 ? -9.549 1.665 9.686 1.00 93.88 90 LYS A N 1
ATOM 747 C CA . LYS A 1 90 ? -10.666 0.700 9.725 1.00 93.88 90 LYS A CA 1
ATOM 748 C C . LYS A 1 90 ? -10.858 0.054 11.101 1.00 93.88 90 LYS A C 1
ATOM 750 O O . LYS A 1 90 ? -11.977 -0.301 11.457 1.00 93.88 90 LYS A O 1
ATOM 755 N N . LEU A 1 91 ? -9.793 -0.076 11.893 1.00 95.75 91 LEU A N 1
ATOM 756 C CA . LEU A 1 91 ? -9.850 -0.559 13.278 1.00 95.75 91 LEU A CA 1
ATOM 757 C C . LEU A 1 91 ? -10.226 0.533 14.299 1.00 95.75 91 LEU A C 1
ATOM 759 O O . LEU A 1 91 ? -10.406 0.216 15.473 1.00 95.75 91 LEU A O 1
ATOM 763 N N . GLY A 1 92 ? -10.358 1.795 13.876 1.00 94.19 92 GLY A N 1
ATOM 764 C CA . GLY A 1 92 ? -10.669 2.936 14.745 1.00 94.19 92 GLY A CA 1
ATOM 765 C C . GLY A 1 92 ? -9.455 3.565 15.442 1.00 94.19 92 GLY A C 1
ATOM 766 O O . GLY A 1 92 ? -9.623 4.464 16.266 1.00 94.19 92 GLY A O 1
ATOM 767 N N . ASN A 1 93 ? -8.235 3.149 15.101 1.00 95.56 93 ASN A N 1
ATOM 768 C CA . ASN A 1 93 ? -6.983 3.681 15.647 1.00 95.56 93 ASN A CA 1
ATOM 769 C C . ASN A 1 93 ? -6.565 4.936 14.863 1.00 95.56 93 ASN A C 1
ATOM 771 O O . ASN A 1 93 ? -5.636 4.928 14.054 1.00 95.56 93 ASN A O 1
ATOM 775 N N . LEU A 1 94 ? -7.326 6.019 15.038 1.00 92.31 94 LEU A N 1
ATOM 776 C CA . LEU A 1 94 ? -7.236 7.206 14.178 1.00 92.31 94 LEU A CA 1
ATOM 777 C C . LEU A 1 94 ? -5.873 7.910 14.248 1.00 92.31 94 LEU A C 1
ATOM 779 O O . LEU A 1 94 ? -5.398 8.417 13.234 1.00 92.31 94 LEU A O 1
ATOM 783 N N . HIS A 1 95 ? -5.235 7.920 15.420 1.00 94.56 95 HIS A N 1
ATOM 784 C CA . HIS A 1 95 ? -3.922 8.540 15.586 1.00 94.56 95 HIS A CA 1
ATOM 785 C C . HIS A 1 95 ? -2.847 7.784 14.795 1.00 94.56 95 HIS A C 1
ATOM 787 O O . HIS A 1 95 ? -2.112 8.372 14.001 1.00 94.56 95 HIS A O 1
ATOM 793 N N . GLU A 1 96 ? -2.794 6.463 14.946 1.00 95.31 96 GLU A N 1
ATOM 794 C CA . GLU A 1 96 ? -1.876 5.593 14.217 1.00 95.31 96 GLU A CA 1
ATOM 795 C C . GLU A 1 96 ? -2.142 5.637 12.709 1.00 95.31 96 GLU A C 1
ATOM 797 O O . GLU A 1 96 ? -1.197 5.617 11.915 1.00 95.31 96 GLU A O 1
ATOM 802 N N . ALA A 1 97 ? -3.408 5.740 12.301 1.00 94.88 97 ALA A N 1
ATOM 803 C CA . ALA A 1 97 ? -3.776 5.919 10.904 1.00 94.88 97 ALA A CA 1
ATOM 804 C C . ALA A 1 97 ? -3.155 7.195 10.313 1.00 94.88 97 ALA A C 1
ATOM 806 O O . ALA A 1 97 ? -2.529 7.143 9.250 1.00 94.88 97 ALA A O 1
ATOM 807 N N . GLU A 1 98 ? -3.274 8.328 11.008 1.00 93.69 98 GLU A N 1
ATOM 808 C CA . GLU A 1 98 ? -2.719 9.615 10.574 1.00 93.69 98 GLU A CA 1
ATOM 809 C C . GLU A 1 98 ? -1.185 9.595 10.510 1.00 93.69 98 GLU A C 1
ATOM 811 O O . GLU A 1 98 ? -0.594 10.050 9.520 1.00 93.69 98 GLU A O 1
ATOM 816 N N . VAL A 1 99 ? -0.534 9.015 11.525 1.00 95.00 99 VAL A N 1
ATOM 817 C CA . VAL A 1 99 ? 0.929 8.879 11.581 1.00 95.00 99 VAL A CA 1
ATOM 818 C C . VAL A 1 99 ? 1.443 8.065 10.395 1.00 95.00 99 VAL A C 1
ATOM 820 O O . VAL A 1 99 ? 2.321 8.528 9.662 1.00 95.00 99 VAL A O 1
ATOM 823 N N . ASN A 1 100 ? 0.878 6.879 10.162 1.00 95.25 100 ASN A N 1
ATOM 824 C CA . ASN A 1 100 ? 1.308 6.009 9.068 1.00 95.25 100 ASN A CA 1
ATOM 825 C C . ASN A 1 100 ? 1.028 6.645 7.700 1.00 95.25 100 ASN A C 1
ATOM 827 O O . ASN A 1 100 ? 1.902 6.675 6.836 1.00 95.25 100 ASN A O 1
ATOM 831 N N . THR A 1 101 ? -0.140 7.260 7.517 1.00 94.38 101 THR A N 1
ATOM 832 C CA . THR A 1 101 ? -0.475 7.969 6.271 1.00 94.38 101 THR A CA 1
ATOM 833 C C . THR A 1 101 ? 0.536 9.084 5.973 1.00 94.38 101 THR A C 1
ATOM 835 O O . THR A 1 101 ? 0.988 9.243 4.835 1.00 94.38 101 THR A O 1
ATOM 838 N N . SER A 1 102 ? 0.948 9.835 6.996 1.00 94.44 102 SER A N 1
ATOM 839 C CA . SER A 1 102 ? 1.943 10.906 6.867 1.00 94.44 102 SER A CA 1
ATOM 840 C C . SER A 1 102 ? 3.347 10.376 6.559 1.00 94.44 102 SER A C 1
ATOM 842 O O . SER A 1 102 ? 4.044 10.937 5.708 1.00 94.44 102 SER A O 1
ATOM 844 N N . LEU A 1 103 ? 3.756 9.275 7.197 1.00 95.00 103 LEU A N 1
ATOM 845 C CA . LEU A 1 103 ? 5.031 8.610 6.911 1.00 95.00 103 LEU A CA 1
ATOM 846 C C . LEU A 1 103 ? 5.077 8.086 5.476 1.00 95.00 103 LEU A C 1
ATOM 848 O O . LEU A 1 103 ? 6.043 8.363 4.769 1.00 95.00 103 LEU A O 1
ATOM 852 N N . SER A 1 104 ? 4.007 7.438 5.013 1.00 96.06 104 SER A N 1
ATOM 853 C CA . SER A 1 104 ? 3.890 6.979 3.627 1.00 96.06 104 SER A CA 1
ATOM 854 C C . SER A 1 104 ? 4.110 8.115 2.627 1.00 96.06 104 SER A C 1
ATOM 856 O O . SER A 1 104 ? 4.924 7.985 1.714 1.00 96.06 104 SER A O 1
ATOM 858 N N . LYS A 1 105 ? 3.471 9.277 2.834 1.00 95.56 105 LYS A N 1
ATOM 859 C CA . LYS A 1 105 ? 3.687 10.463 1.982 1.00 95.56 105 LYS A CA 1
ATOM 860 C C . LYS A 1 105 ? 5.146 10.921 1.987 1.00 95.56 105 LYS A C 1
ATOM 862 O O . LYS A 1 105 ? 5.670 11.319 0.949 1.00 95.56 105 LYS A O 1
ATOM 867 N N . SER A 1 106 ? 5.799 10.897 3.148 1.00 95.38 106 SER A N 1
ATOM 868 C CA . SER A 1 106 ? 7.213 11.267 3.285 1.00 95.38 106 SER A CA 1
ATOM 869 C C . SER A 1 106 ? 8.132 10.303 2.530 1.00 95.38 106 SER A C 1
ATOM 871 O O . SER A 1 106 ? 9.071 10.747 1.869 1.00 95.38 106 SER A O 1
ATOM 873 N N . TYR A 1 107 ? 7.849 9.002 2.591 1.00 95.12 107 TYR A N 1
ATOM 874 C CA . TYR A 1 107 ? 8.599 7.970 1.877 1.00 95.12 107 TYR A CA 1
ATOM 875 C C . TYR A 1 107 ? 8.396 8.056 0.365 1.00 95.12 107 TYR A C 1
ATOM 877 O O . TYR A 1 107 ? 9.375 8.086 -0.378 1.00 95.12 107 TYR A O 1
ATOM 885 N N . LEU A 1 108 ? 7.149 8.216 -0.086 1.00 95.31 108 LEU A N 1
ATOM 886 C CA . LEU A 1 108 ? 6.809 8.347 -1.502 1.00 95.31 108 LEU A CA 1
ATOM 887 C C . LEU A 1 108 ? 7.525 9.538 -2.155 1.00 95.31 108 LEU A C 1
ATOM 889 O O . LEU A 1 108 ? 8.124 9.408 -3.218 1.00 95.31 108 LEU A O 1
ATOM 893 N N . LYS A 1 109 ? 7.559 10.696 -1.486 1.00 94.75 109 LYS A N 1
ATOM 894 C CA . LYS A 1 109 ? 8.258 11.895 -1.990 1.00 94.75 109 LYS A CA 1
ATOM 895 C C . LYS A 1 109 ? 9.763 11.699 -2.211 1.00 94.75 109 LYS A C 1
ATOM 897 O O . LYS A 1 109 ? 10.367 12.490 -2.925 1.00 94.75 109 LYS A O 1
ATOM 902 N N . LYS A 1 110 ? 10.370 10.688 -1.587 1.00 94.06 110 LYS A N 1
ATOM 903 C CA . LYS A 1 110 ? 11.817 10.425 -1.618 1.00 94.06 110 LYS A CA 1
ATOM 904 C C . LYS A 1 110 ? 12.214 9.279 -2.551 1.00 94.06 110 LYS A C 1
ATOM 906 O O . LYS A 1 110 ? 13.384 8.904 -2.548 1.00 94.06 110 LYS A O 1
ATOM 911 N N . SER A 1 111 ? 11.266 8.692 -3.279 1.00 92.44 111 SER A N 1
ATOM 912 C CA . SER A 1 111 ? 11.516 7.527 -4.126 1.00 92.44 111 SER A CA 1
ATOM 913 C C . SER A 1 111 ? 10.804 7.665 -5.467 1.00 92.44 111 SER A C 1
ATOM 915 O O . SER A 1 111 ? 9.582 7.533 -5.539 1.00 92.44 111 SER A O 1
ATOM 917 N N . ALA A 1 112 ? 11.577 7.902 -6.530 1.00 91.25 112 ALA A N 1
ATOM 918 C CA . ALA A 1 112 ? 11.069 7.880 -7.901 1.00 91.25 112 ALA A CA 1
ATOM 919 C C . ALA A 1 112 ? 10.457 6.505 -8.237 1.00 91.25 112 ALA A C 1
ATOM 921 O O . ALA A 1 112 ? 9.358 6.443 -8.788 1.00 91.25 112 ALA A O 1
ATOM 922 N N . TYR A 1 113 ? 11.105 5.421 -7.787 1.00 90.50 113 TYR A N 1
ATOM 923 C CA . TYR A 1 113 ? 10.626 4.039 -7.920 1.00 90.50 113 TYR A CA 1
ATOM 924 C C . TYR A 1 113 ? 9.174 3.872 -7.448 1.00 90.50 113 TYR A C 1
ATOM 926 O O . TYR A 1 113 ? 8.339 3.293 -8.151 1.00 90.50 113 TYR A O 1
ATOM 934 N N . TRP A 1 114 ? 8.855 4.392 -6.259 1.00 93.25 114 TRP A N 1
ATOM 935 C CA . TRP A 1 114 ? 7.509 4.284 -5.701 1.00 93.25 114 TRP A CA 1
ATOM 936 C C . TRP A 1 114 ? 6.526 5.277 -6.318 1.00 93.25 114 TRP A C 1
ATOM 938 O O . TRP A 1 114 ? 5.349 4.948 -6.419 1.00 93.25 114 TRP A O 1
ATOM 948 N N . GLN A 1 115 ? 6.976 6.454 -6.760 1.00 94.25 115 GLN A N 1
ATOM 949 C CA . GLN A 1 115 ? 6.110 7.438 -7.424 1.00 94.25 115 GLN A CA 1
ATOM 950 C C . GLN A 1 115 ? 5.499 6.884 -8.710 1.00 94.25 115 GLN A C 1
ATOM 952 O O . GLN A 1 115 ? 4.289 6.990 -8.901 1.00 94.25 115 GLN A O 1
ATOM 957 N N . ILE A 1 116 ? 6.305 6.233 -9.553 1.00 90.44 116 ILE A N 1
ATOM 958 C CA . ILE A 1 116 ? 5.815 5.618 -10.794 1.00 90.44 116 ILE A CA 1
ATOM 959 C C . ILE A 1 116 ? 4.757 4.548 -10.488 1.00 90.44 116 ILE A C 1
ATOM 961 O O . ILE A 1 116 ? 3.669 4.562 -11.061 1.00 90.44 116 ILE A O 1
ATOM 965 N N . ARG A 1 117 ? 5.033 3.666 -9.521 1.00 91.75 117 ARG A N 1
ATOM 966 C CA . ARG A 1 117 ? 4.121 2.572 -9.145 1.00 91.75 117 ARG A CA 1
ATOM 967 C C . ARG A 1 117 ? 2.820 3.069 -8.524 1.00 91.75 117 ARG A C 1
ATOM 969 O O . ARG A 1 117 ? 1.760 2.547 -8.844 1.00 91.75 117 ARG A O 1
ATOM 976 N N . PHE A 1 118 ? 2.882 4.094 -7.673 1.00 92.69 118 PHE A N 1
ATOM 977 C CA . PHE A 1 118 ? 1.685 4.720 -7.106 1.00 92.69 118 PHE A CA 1
ATOM 978 C C . PHE A 1 118 ? 0.812 5.361 -8.180 1.00 92.69 118 PHE A C 1
ATOM 980 O O . PHE A 1 118 ? -0.407 5.257 -8.092 1.00 92.69 118 PHE A O 1
ATOM 987 N N . LYS A 1 119 ? 1.426 5.993 -9.184 1.00 89.94 119 LYS A N 1
ATOM 988 C CA . LYS A 1 119 ? 0.705 6.599 -10.303 1.00 89.94 119 LYS A CA 1
ATOM 989 C C . LYS A 1 119 ? -0.010 5.548 -11.151 1.00 89.94 119 LYS A C 1
ATOM 991 O O . LYS A 1 119 ? -1.162 5.749 -11.506 1.00 89.94 119 LYS A O 1
ATOM 996 N N . ILE A 1 120 ? 0.662 4.444 -11.470 1.00 86.12 120 ILE A N 1
ATOM 997 C CA . ILE A 1 120 ? 0.103 3.397 -12.341 1.00 86.12 120 ILE A CA 1
ATOM 998 C C . ILE A 1 120 ? -1.007 2.610 -11.649 1.00 86.12 120 ILE A C 1
ATOM 1000 O O . ILE A 1 120 ? -2.010 2.293 -12.272 1.00 86.12 120 ILE A O 1
ATOM 1004 N N . LEU A 1 121 ? -0.863 2.354 -10.350 1.00 87.06 121 LEU A N 1
ATOM 1005 C CA . LEU A 1 121 ? -1.899 1.714 -9.539 1.00 87.06 121 LEU A CA 1
ATOM 1006 C C . LEU A 1 121 ? -2.974 2.692 -9.021 1.00 87.06 121 LEU A C 1
ATOM 1008 O O . LEU A 1 121 ? -3.807 2.299 -8.209 1.00 87.06 121 LEU A O 1
ATOM 1012 N N . ASP A 1 122 ? -2.915 3.966 -9.421 1.00 87.62 122 ASP A N 1
ATOM 1013 C CA . ASP A 1 122 ? -3.801 5.049 -8.971 1.00 87.62 122 ASP A CA 1
ATOM 1014 C C . ASP A 1 122 ? -3.964 5.140 -7.436 1.00 87.62 122 ASP A C 1
ATOM 1016 O O . ASP A 1 122 ? -5.035 5.383 -6.891 1.00 87.62 122 ASP A O 1
ATOM 1020 N N . LEU A 1 123 ? -2.886 4.929 -6.675 1.00 90.31 123 LEU A N 1
ATOM 1021 C CA . LEU A 1 123 ? -2.954 4.826 -5.207 1.00 90.31 123 LEU A CA 1
ATOM 1022 C C . LEU A 1 123 ? -2.950 6.178 -4.491 1.00 90.31 123 LEU A C 1
ATOM 1024 O O . LEU A 1 123 ? -3.209 6.244 -3.287 1.00 90.31 123 LEU A O 1
ATOM 1028 N N . GLU A 1 124 ? -2.635 7.270 -5.188 1.00 88.25 124 GLU A N 1
ATOM 1029 C CA . GLU A 1 124 ? -2.542 8.599 -4.574 1.00 88.25 124 GLU A CA 1
ATOM 1030 C C . GLU A 1 124 ? -3.889 9.080 -4.023 1.00 88.25 124 GLU A C 1
ATOM 1032 O O . GLU A 1 124 ? -3.937 9.776 -3.002 1.00 88.25 124 GLU A O 1
ATOM 1037 N N . CYS A 1 125 ? -4.993 8.653 -4.638 1.00 83.44 125 CYS A N 1
ATOM 1038 C CA . CYS A 1 125 ? -6.338 8.995 -4.190 1.00 83.44 125 CYS A CA 1
ATOM 1039 C C . CYS A 1 125 ? -6.639 8.449 -2.775 1.00 83.44 125 CYS A C 1
ATOM 1041 O O . CYS A 1 125 ? -7.370 9.076 -1.999 1.00 83.44 125 CYS A O 1
ATOM 1043 N N . LEU A 1 126 ? -6.015 7.326 -2.393 1.00 88.06 126 LEU A N 1
ATOM 1044 C CA . LEU A 1 126 ? -6.240 6.647 -1.110 1.00 88.06 126 LEU A CA 1
ATOM 1045 C C . LEU A 1 126 ? -5.742 7.456 0.095 1.00 88.06 126 LEU A C 1
ATOM 1047 O O . LEU A 1 126 ? -6.134 7.189 1.232 1.00 88.06 126 LEU A O 1
ATOM 1051 N N . TYR A 1 127 ? -4.925 8.490 -0.129 1.00 86.19 127 TYR A N 1
ATOM 1052 C CA . TYR A 1 127 ? -4.523 9.420 0.926 1.00 86.19 127 TYR A CA 1
ATOM 1053 C C . TYR A 1 127 ? -5.680 10.267 1.470 1.00 86.19 127 TYR A C 1
ATOM 1055 O O . TYR A 1 127 ? -5.529 10.890 2.527 1.00 86.19 127 TYR A O 1
ATOM 1063 N N . ASN A 1 128 ? -6.817 10.314 0.774 1.00 76.00 128 ASN A N 1
ATOM 1064 C CA . ASN A 1 128 ? -8.040 10.915 1.278 1.00 76.00 128 ASN A CA 1
ATOM 1065 C C . ASN A 1 128 ? -8.909 9.841 1.952 1.00 76.00 128 ASN A C 1
ATOM 1067 O O . ASN A 1 128 ? -9.807 9.276 1.339 1.00 76.00 128 ASN A O 1
ATOM 1071 N N . LEU A 1 129 ? -8.663 9.565 3.236 1.00 62.34 129 LEU A N 1
ATOM 1072 C CA . LEU A 1 129 ? -9.326 8.479 3.979 1.00 62.34 129 LEU A CA 1
ATOM 1073 C C . LEU A 1 129 ? -10.866 8.559 3.960 1.00 62.34 129 LEU A C 1
ATOM 1075 O O . LEU A 1 129 ? -11.530 7.528 4.006 1.00 62.34 129 LEU A O 1
ATOM 1079 N N . SER A 1 130 ? -11.452 9.755 3.811 1.00 56.91 130 SER A N 1
ATOM 1080 C CA . SER A 1 130 ? -12.910 9.921 3.668 1.00 56.91 130 SER A CA 1
ATOM 1081 C C . SER A 1 130 ? -13.498 9.239 2.418 1.00 56.91 130 SER A C 1
ATOM 1083 O O . SER A 1 130 ? -14.685 8.905 2.406 1.00 56.91 130 SER A O 1
ATOM 1085 N N . ALA A 1 131 ? -12.675 9.011 1.389 1.00 50.91 131 ALA A N 1
ATOM 1086 C CA . ALA A 1 131 ? -13.007 8.266 0.176 1.00 50.91 131 ALA A CA 1
ATOM 1087 C C . ALA A 1 131 ? -12.999 6.748 0.407 1.00 50.91 131 ALA A C 1
ATOM 1089 O O . ALA A 1 131 ? -13.932 6.049 0.015 1.00 50.91 131 ALA A O 1
ATOM 1090 N N . VAL A 1 132 ? -11.990 6.262 1.136 1.00 55.69 132 VAL A N 1
ATOM 1091 C CA . VAL A 1 132 ? -11.761 4.836 1.424 1.00 55.69 132 VAL A CA 1
ATOM 1092 C C . VAL A 1 132 ? -12.932 4.217 2.198 1.00 55.69 132 VAL A C 1
ATOM 1094 O O . VAL A 1 132 ? -13.345 3.094 1.923 1.00 55.69 132 VAL A O 1
ATOM 1097 N N . PHE A 1 133 ? -13.544 4.968 3.118 1.00 53.66 133 PHE A N 1
ATOM 1098 C CA . PHE A 1 133 ? -14.686 4.501 3.918 1.00 53.66 133 PHE A CA 1
ATOM 1099 C C . PHE A 1 133 ? -16.018 4.398 3.163 1.00 53.66 133 PHE A C 1
ATOM 1101 O O . PHE A 1 133 ? -16.992 3.896 3.722 1.00 53.66 133 PHE A O 1
ATOM 1108 N N . LYS A 1 134 ? -16.092 4.851 1.906 1.00 51.50 134 LYS A N 1
ATOM 1109 C CA . LYS A 1 134 ? -17.297 4.705 1.073 1.00 51.50 134 LYS A CA 1
ATOM 1110 C C . LYS A 1 134 ? -17.284 3.442 0.207 1.00 51.50 134 LYS A C 1
ATOM 1112 O O . LYS A 1 134 ? -18.183 3.289 -0.614 1.00 51.50 134 LYS A O 1
ATOM 1117 N N . GLY A 1 135 ? -16.289 2.563 0.375 1.00 47.56 135 GLY A N 1
ATOM 1118 C CA . GLY A 1 135 ? -16.125 1.359 -0.449 1.00 47.56 135 GLY A CA 1
ATOM 1119 C C . GLY A 1 135 ? -15.848 1.672 -1.920 1.00 47.56 135 GLY A C 1
ATOM 1120 O O . GLY A 1 135 ? -16.054 0.816 -2.772 1.00 47.56 135 GLY A O 1
ATOM 1121 N N . LYS A 1 136 ? -15.430 2.909 -2.205 1.00 43.75 136 LYS A N 1
ATOM 1122 C CA . LYS A 1 136 ? -15.170 3.406 -3.546 1.00 43.75 136 LYS A CA 1
ATOM 1123 C C . LYS A 1 136 ? -13.693 3.249 -3.880 1.00 43.75 136 LYS A C 1
ATOM 1125 O O . LYS A 1 136 ? -12.846 3.734 -3.126 1.00 43.75 136 LYS A O 1
ATOM 1130 N N . GLY A 1 137 ? -13.398 2.573 -4.986 1.00 49.09 137 GLY A N 1
ATOM 1131 C CA . GLY A 1 137 ? -12.062 2.572 -5.577 1.00 49.09 137 GLY A CA 1
ATOM 1132 C C . GLY A 1 137 ? -11.737 3.948 -6.163 1.00 49.09 137 GLY A C 1
ATOM 1133 O O . GLY A 1 137 ? -12.621 4.792 -6.318 1.00 49.09 137 GLY A O 1
ATOM 1134 N N . CYS A 1 138 ? -10.474 4.194 -6.513 1.00 53.38 138 CYS A N 1
ATOM 1135 C CA . CYS A 1 138 ? -10.087 5.460 -7.147 1.00 53.38 138 CYS A CA 1
ATOM 1136 C C . CYS A 1 138 ? -10.817 5.703 -8.487 1.00 53.38 138 CYS A C 1
ATOM 1138 O O . CYS A 1 138 ? -11.170 6.840 -8.793 1.00 53.38 138 CYS A O 1
ATOM 1140 N N . ASN A 1 139 ? -11.223 4.631 -9.178 1.00 46.84 139 ASN A N 1
ATOM 1141 C CA . ASN A 1 139 ? -12.046 4.674 -10.393 1.00 46.84 139 ASN A CA 1
ATOM 1142 C C . ASN A 1 139 ? -13.513 5.110 -10.190 1.00 46.84 139 ASN A C 1
ATOM 1144 O O . ASN A 1 139 ? -14.211 5.329 -11.171 1.00 46.84 139 ASN A O 1
ATOM 1148 N N . ASP A 1 140 ? -14.001 5.281 -8.956 1.00 45.06 140 ASP A N 1
ATOM 1149 C CA . ASP A 1 140 ? -15.384 5.724 -8.693 1.00 45.06 140 ASP A CA 1
ATOM 1150 C C . ASP A 1 140 ? -15.532 7.258 -8.574 1.00 45.06 140 ASP A C 1
ATOM 1152 O O . ASP A 1 140 ? -16.568 7.759 -8.099 1.00 45.06 140 ASP A O 1
ATOM 1156 N N . TYR A 1 141 ? -14.473 7.992 -8.939 1.00 42.41 141 TYR A N 1
ATOM 1157 C CA . TYR A 1 141 ? -14.362 9.454 -8.884 1.00 42.41 141 TYR A CA 1
ATOM 1158 C C . TYR A 1 141 ? -14.343 10.141 -10.261 1.00 42.41 141 TYR A C 1
ATOM 1160 O O . TYR A 1 141 ? -14.291 11.374 -10.296 1.00 42.41 141 TYR A O 1
ATOM 1168 N N . TYR A 1 142 ? -14.451 9.376 -11.354 1.00 37.66 142 TYR A N 1
ATOM 1169 C CA . TYR A 1 142 ? -14.604 9.876 -12.725 1.00 37.66 142 TYR A CA 1
ATOM 1170 C C . TYR A 1 142 ? -15.888 9.361 -13.374 1.00 37.66 142 TYR A C 1
ATOM 1172 O O . TYR A 1 142 ? -16.175 8.151 -13.251 1.00 37.66 142 TYR A O 1
#

Secondary structure (DSSP, 8-state):
-HHHHHHHHTSSSPPP---GGGS-TTS---HHHHHHHHHHHHHIIIIIHHHT---HHHHHHHHHHHHHIIIIISTT-HHHHHHHHHHHHHTT-HHHHHHHHHHHHHHHTT-HHHHHHHHHTTGGGGG-HHHHTTT--GGGG-

Foldseek 3Di:
DVVLVQQVVQQPPHDAADDCVVDDPPDDDDPVNVVNVVVVVCCVVLAVVLLVDLPLVVLVVNLVVLCCCDPPPDDLALRSLQSNLLSCVSNVVNVSNVVSLVSSVVSCVRGPNNVNVCVVLVVPVVSPVVCSVVSDDSVNPD

Organism: NCBI:txid1618667

Sequence (142 aa):
EKQRLREANEQQNADEFVNLFEGDLDDVPTNEELEDLWFLIDYMVNYEKILTEDNPLRLKKMQYFLRDVSTRMTMNNPLATLFLGIVESKLGNLHEAEVNTSLSKSYLKKSAYWQIRFKILDLECLYNLSAVFKGKGCNDYY